Protein AF-A0A955PWS0-F1 (afdb_monomer_lite)

pLDDT: mean 87.64, std 6.73, range [55.34, 95.12]

Secondary structure (DSSP, 8-state):
-HHHHHHHHTT---HHHHHHHHHHHHHTTHHHHHHHHHHHHHHHHHHHTTTS---HHHHHHHHHHHHHHHTT-

Sequence (73 aa):
NQWITEKILAHAIEDEDVTRIIQLMQKQGSLSYSTARAREYVEAAALDLEPFPACMAKRSLSITACYMVNRDQ

Foldseek 3Di:
DVVVVVCVVVVNDDPVNVVVVVVVCVVVCVVVVVLVVLVVVLVVVLVVLVVPDDDPVSVVSNVVSVCVSPVPD

Structure (mmCIF, N/CA/C/O backbone):
data_AF-A0A955PWS0-F1
#
_entry.id   AF-A0A955PWS0-F1
#
loop_
_atom_site.group_PDB
_atom_site.id
_atom_site.type_symbol
_atom_site.label_atom_id
_atom_site.label_alt_id
_atom_site.label_comp_id
_atom_site.label_asym_id
_atom_site.label_entity_id
_atom_site.label_seq_id
_atom_site.pdbx_PDB_ins_code
_atom_site.Cartn_x
_atom_site.Cartn_y
_atom_site.Cartn_z
_atom_site.occupancy
_atom_site.B_iso_or_equiv
_atom_site.auth_seq_id
_atom_site.auth_comp_id
_atom_site.auth_asym_id
_atom_site.auth_atom_id
_atom_site.pdbx_PDB_model_num
ATOM 1 N N . ASN A 1 1 ? -18.424 -4.136 17.162 1.00 65.94 1 ASN A N 1
AT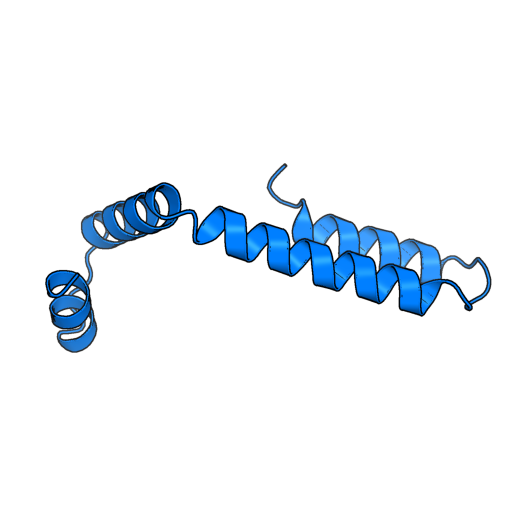OM 2 C CA . ASN A 1 1 ? -17.816 -3.025 17.931 1.00 65.94 1 ASN A CA 1
ATOM 3 C C . ASN A 1 1 ? -18.739 -1.814 17.872 1.00 65.94 1 ASN A C 1
ATOM 5 O O . ASN A 1 1 ? -18.481 -0.905 17.103 1.00 65.94 1 ASN A O 1
ATOM 9 N N . GLN A 1 2 ? -19.832 -1.827 18.638 1.00 79.75 2 GLN A N 1
ATOM 10 C CA . GLN A 1 2 ? -20.868 -0.783 18.590 1.00 79.75 2 GLN A CA 1
ATOM 11 C C . GLN A 1 2 ? -20.388 0.555 19.194 1.00 79.75 2 GLN A C 1
ATOM 13 O O . GLN A 1 2 ? -20.688 1.615 18.662 1.00 79.75 2 GLN A O 1
ATOM 18 N N . TRP A 1 3 ? -19.517 0.484 20.206 1.00 87.38 3 TRP A N 1
ATOM 19 C CA . TRP A 1 3 ? -18.950 1.646 20.901 1.00 87.38 3 TRP A CA 1
ATOM 20 C C . TRP A 1 3 ? -18.125 2.593 20.002 1.00 87.38 3 TRP A C 1
ATOM 22 O O . TRP A 1 3 ? -18.229 3.808 20.132 1.00 87.38 3 TRP A O 1
ATOM 32 N N . ILE A 1 4 ? -17.321 2.058 19.066 1.00 85.44 4 ILE A N 1
ATOM 33 C CA . ILE A 1 4 ? -16.528 2.871 18.120 1.00 85.44 4 ILE A CA 1
ATOM 34 C C . ILE A 1 4 ? -17.454 3.644 17.193 1.00 85.44 4 ILE A C 1
ATOM 36 O O . ILE A 1 4 ? -17.238 4.826 16.952 1.00 85.44 4 ILE A O 1
ATOM 40 N N . THR A 1 5 ? -18.490 2.982 16.678 1.00 86.00 5 THR A N 1
ATOM 41 C CA . THR A 1 5 ? -19.456 3.611 15.779 1.00 86.00 5 THR A CA 1
ATOM 42 C C . THR A 1 5 ? -20.174 4.761 16.480 1.00 86.00 5 THR A C 1
ATOM 44 O O . THR A 1 5 ? -20.293 5.835 15.902 1.00 86.00 5 THR A O 1
ATOM 47 N N . GLU A 1 6 ? -20.572 4.576 17.740 1.00 91.69 6 GLU A N 1
ATOM 48 C CA . GLU A 1 6 ? -21.188 5.627 18.559 1.00 91.69 6 GLU A CA 1
ATOM 49 C C . GLU A 1 6 ? -20.241 6.819 18.775 1.00 91.69 6 GLU A C 1
ATOM 51 O O . GLU A 1 6 ? -20.636 7.960 18.532 1.00 91.69 6 GLU A O 1
ATOM 56 N N . LYS A 1 7 ? -18.973 6.579 19.138 1.00 89.62 7 LYS A N 1
ATOM 57 C CA . LYS A 1 7 ? -17.985 7.659 19.323 1.00 89.62 7 LYS A CA 1
ATOM 58 C C . LYS A 1 7 ? -17.624 8.394 18.027 1.00 89.62 7 LYS A C 1
ATOM 60 O O . LYS A 1 7 ? -17.460 9.612 18.056 1.00 89.62 7 LYS A O 1
ATOM 65 N N . ILE A 1 8 ? -17.531 7.686 16.896 1.00 87.75 8 ILE A N 1
ATOM 66 C CA . ILE A 1 8 ? -17.294 8.298 15.575 1.00 87.75 8 ILE A CA 1
ATOM 67 C C . ILE A 1 8 ? -18.455 9.223 15.206 1.00 87.75 8 ILE A C 1
ATOM 69 O O . ILE A 1 8 ? -18.219 10.361 14.807 1.00 87.75 8 ILE A O 1
ATOM 73 N N . LEU A 1 9 ? -19.698 8.755 15.361 1.00 90.88 9 LEU A N 1
ATOM 74 C CA . LEU A 1 9 ? -20.893 9.547 15.051 1.00 90.88 9 LEU A CA 1
ATOM 75 C C . LEU A 1 9 ? -21.036 10.767 15.969 1.00 90.88 9 LEU A C 1
ATOM 77 O O . LEU A 1 9 ? -21.517 11.808 15.532 1.00 90.88 9 LEU A O 1
ATOM 81 N N . ALA A 1 10 ? -20.597 10.653 17.222 1.00 92.56 10 ALA A N 1
ATOM 82 C CA . ALA A 1 10 ? -20.589 11.752 18.181 1.00 92.56 10 ALA A CA 1
ATOM 83 C C . ALA A 1 10 ? -19.399 12.720 18.014 1.00 92.56 10 ALA A C 1
ATOM 85 O O . ALA A 1 10 ? -19.323 13.698 18.754 1.00 92.56 10 ALA A O 1
ATOM 86 N N . HIS A 1 11 ? -18.465 12.456 17.089 1.00 87.25 11 HIS A N 1
ATOM 87 C CA . HIS A 1 11 ? -17.201 13.194 16.950 1.00 87.25 11 HIS A CA 1
ATOM 88 C C . HIS A 1 11 ? -16.408 13.313 18.270 1.00 87.25 11 HIS A C 1
ATOM 90 O O . HIS A 1 11 ? -15.734 14.312 18.510 1.00 87.25 11 HIS A O 1
ATOM 96 N N . ALA A 1 12 ? -16.477 12.281 19.116 1.00 92.38 12 ALA A N 1
ATOM 97 C CA . ALA A 1 12 ? -15.933 12.262 20.478 1.00 92.38 12 ALA A CA 1
ATOM 98 C C . ALA A 1 12 ? -14.831 11.198 20.640 1.00 92.38 12 ALA A C 1
ATOM 100 O O . ALA A 1 12 ? -14.818 10.434 21.605 1.00 92.38 12 ALA A O 1
ATOM 101 N N . ILE A 1 13 ? -13.956 11.088 19.638 1.00 91.12 13 ILE A N 1
ATOM 102 C CA . ILE A 1 13 ? -12.802 10.183 19.667 1.00 91.12 13 ILE A CA 1
ATOM 103 C C . ILE A 1 13 ? -11.666 10.861 20.433 1.00 91.12 13 ILE A C 1
ATOM 105 O O . ILE A 1 13 ? -11.238 11.954 20.068 1.00 91.12 13 ILE A O 1
ATOM 109 N N . GLU A 1 14 ? -11.173 10.181 21.460 1.00 93.06 14 GLU A N 1
ATOM 110 C CA . GLU A 1 14 ? -10.040 10.598 22.286 1.00 93.06 14 GLU A CA 1
ATOM 111 C C . GLU A 1 14 ? -8.792 9.757 21.958 1.00 93.06 14 GLU A C 1
ATOM 113 O O . GLU A 1 14 ? -8.875 8.695 21.332 1.00 93.06 14 GLU A O 1
ATOM 118 N N . ASP A 1 15 ? -7.612 10.199 22.399 1.00 90.31 15 ASP A N 1
ATOM 119 C CA . ASP A 1 15 ? -6.331 9.540 22.086 1.00 90.31 15 ASP A CA 1
ATOM 120 C C . ASP A 1 15 ? -6.272 8.071 22.560 1.00 90.31 15 ASP A C 1
ATOM 122 O O . ASP A 1 15 ? -5.703 7.187 21.904 1.00 90.31 15 ASP A O 1
ATOM 126 N N . GLU A 1 16 ? -6.919 7.777 23.687 1.00 90.06 16 GLU A N 1
ATOM 127 C CA . GLU A 1 16 ? -7.048 6.424 24.235 1.00 90.06 16 GLU A CA 1
ATOM 128 C C . GLU A 1 16 ? -7.894 5.520 23.324 1.00 90.06 16 GLU A C 1
ATOM 130 O O . GLU A 1 16 ? -7.586 4.334 23.146 1.00 90.06 16 GLU A O 1
ATOM 135 N N . ASP A 1 17 ? -8.923 6.080 22.680 1.00 89.88 17 ASP A N 1
ATOM 136 C CA . ASP A 1 17 ? -9.757 5.355 21.724 1.00 89.88 17 ASP A CA 1
ATOM 137 C C . ASP A 1 17 ? -8.966 5.015 20.464 1.00 89.88 17 ASP A C 1
ATOM 139 O O . ASP A 1 17 ? -9.068 3.892 19.970 1.00 89.88 17 ASP A O 1
ATOM 143 N N . VAL A 1 18 ? -8.144 5.946 19.966 1.00 88.62 18 VAL A N 1
ATOM 144 C CA . VAL A 1 18 ? -7.256 5.713 18.814 1.00 88.62 18 VAL A CA 1
ATOM 145 C C . VAL A 1 18 ? -6.299 4.564 19.116 1.00 88.62 18 VAL A C 1
ATOM 147 O O . VAL A 1 18 ? -6.177 3.627 18.322 1.00 88.62 18 VAL A O 1
ATOM 150 N N . THR A 1 19 ? -5.687 4.572 20.301 1.00 89.44 19 THR A N 1
ATOM 151 C CA . THR A 1 19 ? -4.801 3.491 20.755 1.00 89.44 19 THR A CA 1
ATOM 152 C C . THR A 1 19 ? -5.534 2.147 20.779 1.00 89.44 19 THR A C 1
ATOM 154 O O . THR A 1 19 ? -5.034 1.138 20.270 1.00 89.44 19 THR A O 1
A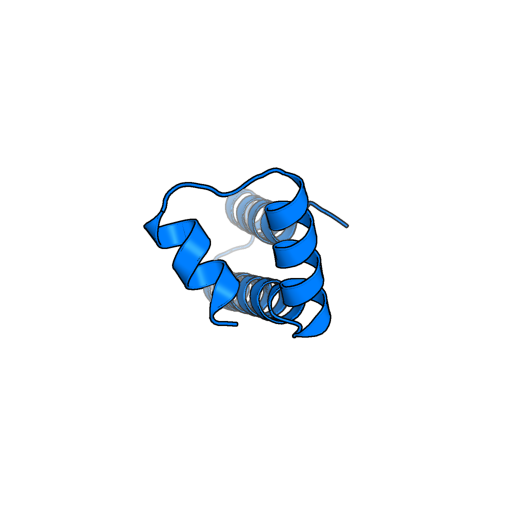TOM 157 N N . ARG A 1 20 ? -6.763 2.124 21.304 1.00 88.75 20 ARG A N 1
ATOM 158 C CA . ARG A 1 20 ? -7.60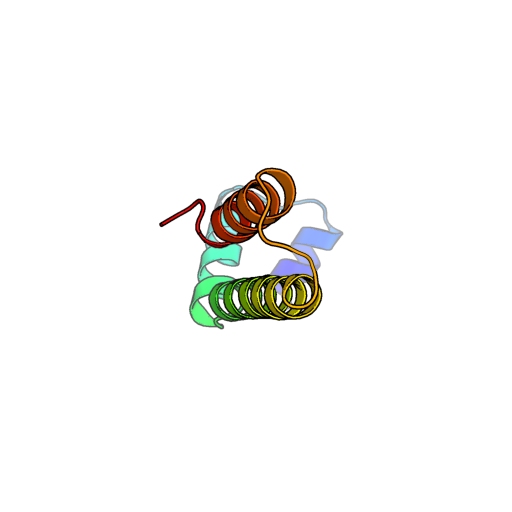2 0.920 21.360 1.00 88.75 20 ARG A CA 1
ATOM 159 C C . ARG A 1 20 ? -8.053 0.445 19.976 1.00 88.75 20 ARG A C 1
ATOM 161 O O . ARG A 1 20 ? -8.116 -0.764 19.742 1.00 88.75 20 ARG A O 1
ATOM 168 N N . ILE A 1 21 ? -8.340 1.358 19.049 1.00 87.06 21 ILE A N 1
ATOM 169 C CA . ILE A 1 21 ? -8.656 1.048 17.647 1.00 87.06 21 ILE A CA 1
ATOM 170 C C . ILE A 1 21 ? -7.453 0.377 16.979 1.00 87.06 21 ILE A C 1
ATOM 172 O O . ILE A 1 21 ? -7.613 -0.686 16.379 1.00 87.06 21 ILE A O 1
ATOM 176 N N . ILE A 1 22 ? -6.250 0.930 17.144 1.00 85.81 22 ILE A N 1
ATOM 177 C CA . ILE A 1 22 ? -5.014 0.360 16.587 1.00 85.81 22 ILE A CA 1
ATOM 178 C C . ILE A 1 22 ? -4.789 -1.063 17.116 1.00 85.81 22 ILE A C 1
ATOM 180 O O . ILE A 1 22 ? -4.551 -1.981 16.329 1.00 85.81 22 ILE A O 1
ATOM 184 N N . GLN A 1 23 ? -4.950 -1.290 18.422 1.00 86.81 23 GLN A N 1
ATOM 185 C CA . GLN A 1 23 ? -4.840 -2.630 19.016 1.00 86.81 23 GLN A CA 1
ATOM 186 C C . GLN A 1 23 ? -5.883 -3.610 18.455 1.00 86.81 23 GLN A C 1
ATOM 188 O O . GLN A 1 23 ? -5.575 -4.775 18.192 1.00 86.81 23 GLN A O 1
ATOM 193 N N . LEU A 1 24 ? -7.122 -3.158 18.236 1.00 86.00 24 LEU A N 1
ATOM 194 C CA . LEU A 1 24 ? -8.168 -3.974 17.614 1.00 86.00 24 LEU A CA 1
ATOM 195 C C . LEU A 1 24 ? -7.840 -4.321 16.157 1.00 86.00 24 LEU A C 1
ATOM 197 O O . LEU A 1 24 ? -8.110 -5.453 15.745 1.00 86.00 24 LEU A O 1
ATOM 201 N N . MET A 1 25 ? -7.264 -3.386 15.398 1.00 84.38 25 MET A N 1
ATOM 202 C CA . MET A 1 25 ? -6.812 -3.607 14.019 1.00 84.38 25 MET A CA 1
ATOM 203 C C . MET A 1 25 ? -5.630 -4.580 13.954 1.00 84.38 25 MET A C 1
ATOM 205 O O . MET A 1 25 ? -5.579 -5.414 13.051 1.00 84.38 25 MET A O 1
ATOM 209 N N . GLN A 1 26 ? -4.710 -4.518 14.921 1.00 82.25 26 GLN A N 1
ATOM 210 C CA . GLN A 1 26 ? -3.622 -5.489 15.070 1.00 82.25 26 GLN A CA 1
ATOM 211 C C . GLN A 1 26 ? -4.167 -6.884 15.399 1.00 82.25 26 GLN A C 1
ATOM 213 O O . GLN A 1 26 ? -3.842 -7.848 14.711 1.00 82.25 26 GLN A O 1
ATOM 218 N N . LYS A 1 27 ? -5.059 -6.996 16.395 1.00 82.56 27 LYS A N 1
ATOM 219 C CA . LYS A 1 27 ? -5.647 -8.276 16.830 1.00 82.56 27 LYS A CA 1
ATOM 220 C C . LYS A 1 27 ? -6.449 -8.971 15.730 1.00 82.56 27 LYS A C 1
ATOM 222 O O . LYS A 1 27 ? -6.433 -10.193 15.643 1.00 82.56 27 LYS A O 1
ATOM 227 N N . GLN A 1 28 ? -7.173 -8.205 14.919 1.00 81.19 28 GLN A N 1
ATOM 228 C CA . GLN A 1 28 ? -7.960 -8.737 13.801 1.00 81.19 28 GLN A CA 1
ATOM 229 C C . GLN A 1 28 ? -7.131 -8.933 12.524 1.00 81.19 28 GLN A C 1
ATOM 231 O O . GLN A 1 28 ? -7.658 -9.422 11.530 1.00 81.19 28 GLN A O 1
ATOM 236 N N . GLY A 1 29 ? -5.850 -8.550 12.527 1.00 83.25 29 GLY A N 1
ATOM 237 C CA . GLY A 1 29 ? -4.968 -8.676 11.368 1.00 83.25 29 GLY A CA 1
ATOM 238 C C . GLY A 1 29 ? -5.263 -7.687 10.237 1.00 83.25 29 GLY A C 1
ATOM 239 O O . GLY A 1 29 ? -4.698 -7.827 9.157 1.00 83.25 29 GLY A O 1
ATOM 240 N N . SER A 1 30 ? -6.107 -6.672 10.449 1.00 81.94 30 SER A N 1
ATOM 241 C CA . SER A 1 30 ? -6.483 -5.695 9.415 1.00 81.94 30 SER A CA 1
ATOM 242 C C . SER A 1 30 ? -5.278 -4.901 8.896 1.00 81.94 30 SER A C 1
ATOM 244 O O . SER A 1 30 ? -5.218 -4.584 7.708 1.00 81.94 30 SER A O 1
ATOM 246 N N . LEU A 1 31 ? -4.295 -4.622 9.762 1.00 78.88 31 LEU A N 1
ATOM 247 C CA . LEU A 1 31 ? -3.034 -3.993 9.357 1.00 78.88 31 LEU A CA 1
ATOM 248 C C . LEU A 1 31 ? -2.206 -4.937 8.484 1.00 78.88 31 LEU A C 1
ATOM 250 O O . LEU A 1 31 ? -1.841 -4.570 7.375 1.00 78.88 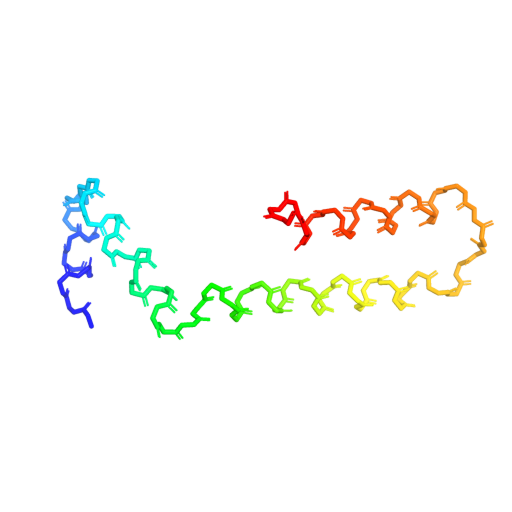31 LEU A O 1
ATOM 254 N N . SER A 1 32 ? -1.993 -6.178 8.933 1.00 82.81 32 SER A N 1
ATOM 255 C CA . SER A 1 32 ? -1.259 -7.193 8.169 1.00 82.81 32 SER A CA 1
ATOM 256 C C . SER A 1 32 ? -1.895 -7.461 6.804 1.00 82.81 32 SER A C 1
ATOM 258 O O . SER A 1 32 ? -1.187 -7.537 5.804 1.00 82.81 32 SER A O 1
ATOM 260 N N . TYR A 1 33 ? -3.226 -7.542 6.750 1.00 85.50 33 TYR A N 1
ATOM 261 C CA . TYR A 1 33 ? -3.985 -7.688 5.511 1.00 85.50 33 TYR A CA 1
ATOM 262 C C . TYR A 1 33 ? -3.776 -6.497 4.570 1.00 85.50 33 TYR A C 1
ATOM 264 O O . TYR A 1 33 ? -3.455 -6.688 3.400 1.00 85.50 33 TYR A O 1
ATOM 272 N N . SER A 1 34 ? -3.907 -5.269 5.078 1.00 86.88 34 SER A N 1
ATOM 273 C CA . SER A 1 34 ? -3.717 -4.053 4.275 1.00 86.88 34 SER A CA 1
ATOM 274 C C . SER A 1 34 ? -2.290 -3.950 3.723 1.00 86.88 34 SER A C 1
ATOM 276 O O . SER A 1 34 ? -2.106 -3.637 2.548 1.00 86.88 34 SER A O 1
ATOM 278 N N . THR A 1 35 ? -1.281 -4.288 4.531 1.00 85.56 35 THR A N 1
ATOM 279 C CA . THR A 1 35 ? 0.124 -4.325 4.099 1.00 85.56 35 THR A CA 1
ATOM 280 C C . THR A 1 35 ? 0.367 -5.402 3.044 1.00 85.56 35 THR A C 1
ATOM 282 O O . THR A 1 35 ? 1.031 -5.134 2.044 1.00 85.56 35 THR A O 1
ATOM 285 N N . ALA A 1 36 ? -0.187 -6.606 3.220 1.00 88.94 36 ALA A N 1
ATOM 286 C CA . ALA A 1 36 ? -0.088 -7.672 2.223 1.00 88.94 36 ALA A CA 1
ATOM 287 C C . ALA A 1 36 ? -0.721 -7.238 0.893 1.00 88.94 36 ALA A C 1
ATOM 289 O O . ALA A 1 36 ? -0.085 -7.327 -0.154 1.00 88.94 36 ALA A O 1
ATOM 290 N N . ARG A 1 37 ? -1.917 -6.641 0.948 1.00 92.94 37 ARG A N 1
ATOM 291 C CA . ARG A 1 37 ? -2.602 -6.098 -0.228 1.00 92.94 37 ARG A CA 1
ATOM 292 C C . ARG A 1 37 ? -1.795 -5.031 -0.957 1.00 92.94 37 ARG A C 1
ATOM 294 O O . ARG A 1 37 ? -1.795 -5.016 -2.185 1.00 92.94 37 ARG A O 1
ATOM 301 N N . ALA A 1 38 ? -1.134 -4.139 -0.222 1.00 89.56 38 ALA A N 1
ATOM 302 C CA . ALA A 1 38 ? -0.274 -3.112 -0.802 1.00 89.56 38 ALA A CA 1
ATOM 303 C C . ALA A 1 38 ? 0.933 -3.725 -1.533 1.00 89.56 38 ALA A C 1
ATOM 305 O O . ALA A 1 38 ? 1.270 -3.281 -2.630 1.00 89.56 38 ALA A O 1
ATOM 306 N N . ARG A 1 39 ? 1.540 -4.777 -0.966 1.00 90.31 39 ARG A N 1
ATOM 307 C CA . ARG A 1 39 ? 2.641 -5.518 -1.604 1.00 90.31 39 ARG A CA 1
ATOM 308 C C . ARG A 1 39 ? 2.210 -6.178 -2.907 1.00 90.31 39 ARG A C 1
ATOM 310 O O . ARG A 1 39 ? 2.897 -6.011 -3.906 1.00 90.31 39 ARG A O 1
ATOM 317 N N . GLU A 1 40 ? 1.041 -6.811 -2.929 1.00 93.88 40 GLU A N 1
ATOM 318 C CA . GLU A 1 40 ? 0.510 -7.432 -4.148 1.00 93.88 40 GLU A CA 1
ATOM 319 C C . GLU A 1 40 ? 0.340 -6.427 -5.302 1.00 93.88 40 GLU A C 1
ATOM 321 O O . GLU A 1 40 ? 0.607 -6.757 -6.455 1.00 93.88 40 GLU A O 1
ATOM 326 N N . TYR A 1 41 ? -0.058 -5.180 -5.019 1.00 92.25 41 TYR A N 1
ATOM 327 C CA . TYR A 1 41 ? -0.134 -4.140 -6.055 1.00 92.25 41 TYR A CA 1
ATOM 328 C C . TYR A 1 41 ? 1.244 -3.731 -6.589 1.00 92.25 41 TYR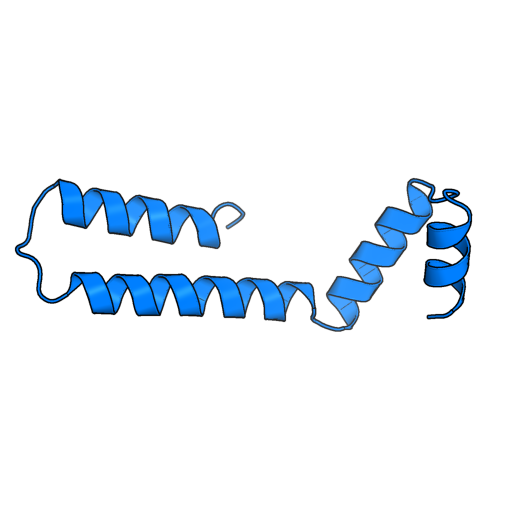 A C 1
ATOM 330 O O . TYR A 1 41 ? 1.390 -3.491 -7.787 1.00 92.25 41 TYR A O 1
ATOM 338 N N . VAL A 1 42 ? 2.259 -3.658 -5.723 1.00 91.12 42 VAL A N 1
ATOM 339 C CA . VAL A 1 42 ? 3.638 -3.360 -6.140 1.00 91.12 42 VAL A CA 1
ATOM 340 C C . VAL A 1 42 ? 4.222 -4.501 -6.969 1.00 91.12 42 VAL A C 1
ATOM 342 O O . VAL A 1 42 ? 4.888 -4.241 -7.969 1.00 91.12 42 VAL A O 1
ATOM 345 N N . GLU A 1 43 ? 3.949 -5.751 -6.598 1.00 91.50 43 GLU A N 1
ATOM 346 C CA . GLU A 1 43 ? 4.359 -6.933 -7.362 1.00 91.50 43 GLU A CA 1
ATOM 347 C C . GLU A 1 43 ? 3.705 -6.960 -8.747 1.00 91.50 43 GLU A C 1
ATOM 349 O O . GLU A 1 43 ? 4.400 -7.146 -9.745 1.00 91.50 43 GLU A O 1
ATOM 354 N N . ALA A 1 44 ? 2.400 -6.683 -8.834 1.00 93.00 44 ALA A N 1
ATOM 355 C CA . ALA A 1 44 ? 1.702 -6.561 -10.112 1.00 93.00 44 ALA A CA 1
ATOM 356 C C . ALA A 1 44 ? 2.302 -5.447 -10.989 1.00 93.00 44 ALA A C 1
ATOM 358 O O . ALA A 1 44 ? 2.639 -5.685 -12.146 1.00 93.00 44 ALA A O 1
ATOM 359 N N . ALA A 1 45 ? 2.546 -4.262 -10.421 1.00 90.38 45 ALA A N 1
ATOM 360 C CA . ALA A 1 45 ? 3.183 -3.163 -11.147 1.00 90.38 45 ALA A CA 1
ATOM 361 C C . ALA A 1 45 ? 4.618 -3.502 -11.602 1.00 90.38 45 ALA A C 1
ATOM 363 O O . ALA A 1 45 ? 5.079 -3.017 -12.635 1.00 90.38 45 ALA A O 1
ATOM 364 N N . ALA A 1 46 ? 5.345 -4.336 -10.851 1.00 89.62 46 ALA A N 1
ATOM 365 C CA . ALA A 1 46 ? 6.665 -4.812 -11.252 1.00 89.62 46 ALA A CA 1
ATOM 366 C C . ALA A 1 46 ? 6.593 -5.763 -12.459 1.00 89.62 46 ALA A C 1
ATOM 368 O O . ALA A 1 46 ? 7.450 -5.669 -13.341 1.00 89.62 46 ALA A O 1
ATOM 369 N N . LEU A 1 47 ? 5.569 -6.623 -12.525 1.00 92.94 47 LEU A N 1
ATOM 370 C CA . LEU A 1 47 ? 5.290 -7.465 -13.694 1.00 92.94 47 LEU A CA 1
ATOM 371 C C . LEU A 1 47 ? 4.921 -6.615 -14.917 1.00 92.94 47 LEU A C 1
ATOM 373 O O . LEU A 1 47 ? 5.459 -6.839 -15.998 1.00 92.94 47 LEU A O 1
ATOM 377 N N . ASP A 1 48 ? 4.105 -5.573 -14.741 1.00 92.62 48 ASP A N 1
ATOM 378 C CA . ASP A 1 48 ? 3.752 -4.639 -15.822 1.00 92.62 48 ASP A CA 1
ATOM 379 C C . ASP A 1 48 ? 4.977 -3.892 -16.377 1.00 92.62 48 ASP A C 1
ATOM 381 O O . ASP A 1 48 ? 5.021 -3.519 -17.552 1.00 92.62 48 ASP A O 1
ATOM 385 N N . LEU A 1 49 ? 6.004 -3.683 -15.546 1.00 89.38 49 LEU A N 1
ATOM 386 C CA . LEU A 1 49 ? 7.266 -3.073 -15.955 1.00 89.38 49 LEU A CA 1
ATOM 387 C C . LEU A 1 49 ? 8.226 -4.055 -16.646 1.00 89.38 49 LEU A C 1
ATOM 389 O O . LEU A 1 49 ? 9.201 -3.604 -17.259 1.00 89.38 49 LEU A O 1
ATOM 393 N N . GLU A 1 50 ? 8.005 -5.371 -16.568 1.00 92.69 50 GLU A N 1
ATOM 394 C CA . GLU A 1 50 ? 8.897 -6.397 -17.126 1.00 92.69 50 GLU A CA 1
ATOM 395 C C . GLU A 1 50 ? 9.203 -6.185 -18.623 1.00 92.69 50 GLU A C 1
ATOM 397 O O . GLU A 1 50 ? 10.393 -6.146 -18.956 1.00 92.69 50 GLU A O 1
ATOM 402 N N . PRO A 1 51 ? 8.218 -5.910 -19.506 1.00 94.88 51 PRO A N 1
ATOM 403 C CA . PRO A 1 51 ? 8.453 -5.787 -20.948 1.00 94.88 51 PRO A CA 1
ATOM 404 C C . PRO A 1 51 ? 9.311 -4.579 -21.351 1.00 94.88 51 PRO A C 1
ATOM 406 O O . PRO A 1 51 ? 9.840 -4.530 -22.462 1.00 94.88 51 PRO A O 1
ATOM 409 N N . PHE A 1 52 ? 9.448 -3.578 -20.475 1.00 92.56 52 PHE A N 1
ATOM 410 C CA . PHE A 1 52 ? 10.212 -2.368 -20.772 1.00 92.56 52 PHE A CA 1
ATOM 411 C C . PHE A 1 52 ? 11.728 -2.619 -20.692 1.00 92.56 52 PHE A C 1
ATOM 413 O O . PHE A 1 52 ? 12.196 -3.353 -19.812 1.00 92.56 52 PHE A O 1
ATOM 420 N N . PRO A 1 53 ? 12.535 -1.969 -21.549 1.00 93.25 53 PRO A N 1
ATOM 421 C CA . PRO A 1 53 ? 13.984 -2.130 -21.529 1.00 93.25 53 PRO A CA 1
ATOM 422 C C . PRO A 1 53 ? 14.587 -1.693 -20.190 1.00 93.25 53 PRO A C 1
ATOM 424 O O . PRO A 1 53 ? 14.081 -0.797 -19.509 1.00 93.25 53 PRO A O 1
ATOM 427 N N . ALA A 1 54 ? 15.707 -2.315 -19.819 1.00 92.50 54 ALA A N 1
ATOM 428 C CA . ALA A 1 54 ? 16.454 -1.927 -18.632 1.00 92.50 54 ALA A CA 1
ATOM 429 C C . ALA A 1 54 ? 17.000 -0.500 -18.799 1.00 92.50 54 ALA A C 1
ATOM 431 O O . ALA A 1 54 ? 17.864 -0.236 -19.632 1.00 92.50 54 ALA A O 1
ATOM 432 N N . CYS A 1 55 ? 16.489 0.428 -17.996 1.00 94.19 55 CYS A N 1
ATOM 433 C CA . CYS A 1 55 ? 16.911 1.822 -17.992 1.00 94.19 55 CYS A CA 1
ATOM 434 C C . CYS A 1 55 ? 16.849 2.397 -16.573 1.00 94.19 55 CYS A C 1
ATOM 436 O O . CYS A 1 55 ? 16.262 1.803 -15.662 1.00 94.19 55 CYS A O 1
ATOM 438 N N . MET A 1 56 ? 17.441 3.579 -16.383 1.00 95.12 56 MET A N 1
ATOM 439 C CA . MET A 1 56 ? 17.419 4.252 -15.081 1.00 95.12 56 MET A CA 1
ATOM 440 C C . MET A 1 56 ? 15.993 4.530 -14.597 1.00 95.12 56 MET A C 1
ATOM 442 O O . MET A 1 56 ? 15.719 4.344 -13.419 1.00 95.12 56 MET A O 1
ATOM 446 N N . ALA A 1 57 ? 15.070 4.894 -15.492 1.00 93.62 57 ALA A N 1
ATOM 447 C CA . ALA A 1 57 ? 13.680 5.154 -15.124 1.00 93.62 57 ALA A CA 1
ATOM 448 C C . ALA A 1 57 ? 12.977 3.899 -14.577 1.00 93.62 57 ALA A C 1
ATOM 450 O O . ALA A 1 57 ? 12.384 3.959 -13.501 1.00 93.62 57 ALA A O 1
ATOM 451 N N . LYS A 1 58 ? 13.114 2.748 -15.256 1.00 92.06 58 LYS A N 1
ATOM 452 C CA . LYS A 1 58 ? 12.571 1.456 -14.794 1.00 92.06 58 LYS A CA 1
ATOM 453 C C . LYS A 1 58 ? 13.123 1.085 -13.416 1.00 92.06 58 LYS A C 1
ATOM 455 O O . LYS A 1 58 ? 12.362 0.729 -12.522 1.00 92.06 58 LYS A O 1
ATOM 460 N N . ARG A 1 59 ? 14.436 1.245 -13.215 1.00 91.88 59 ARG A N 1
ATOM 461 C CA . ARG A 1 59 ? 15.086 0.984 -11.922 1.00 91.88 59 ARG A CA 1
ATOM 462 C C . ARG A 1 59 ? 14.573 1.911 -10.818 1.00 91.88 59 ARG A C 1
ATOM 464 O O . ARG A 1 59 ? 14.275 1.433 -9.727 1.00 91.88 59 ARG A O 1
ATOM 471 N N . SER A 1 60 ? 14.463 3.210 -11.088 1.00 93.25 60 SER A N 1
ATOM 472 C CA . SER A 1 60 ? 13.957 4.183 -10.116 1.00 93.25 60 SER A CA 1
ATOM 473 C C . SER A 1 60 ? 12.514 3.886 -9.716 1.00 93.25 60 SER A C 1
ATOM 475 O O . SER A 1 60 ? 12.215 3.890 -8.527 1.00 93.25 60 SER A O 1
ATOM 477 N N . LEU A 1 61 ? 11.645 3.548 -10.676 1.00 91.12 61 LEU A N 1
ATOM 478 C CA . LEU A 1 61 ? 10.256 3.168 -10.402 1.00 91.12 61 LEU A CA 1
ATOM 479 C C . LEU A 1 61 ? 10.168 1.936 -9.494 1.00 91.12 61 LEU A C 1
ATOM 481 O O . LEU A 1 61 ? 9.441 1.972 -8.503 1.00 91.12 61 LEU A O 1
ATOM 485 N N . SER A 1 62 ? 10.951 0.885 -9.763 1.00 89.88 62 SER A N 1
ATOM 486 C CA . SER A 1 62 ? 10.997 -0.297 -8.890 1.00 89.88 62 SER A CA 1
ATOM 487 C C . SER A 1 62 ? 11.473 0.033 -7.472 1.00 89.88 62 SER A C 1
ATOM 489 O O . SER A 1 62 ? 10.893 -0.458 -6.506 1.00 89.88 62 SER A O 1
ATOM 491 N N . ILE A 1 63 ? 12.501 0.878 -7.326 1.00 90.38 63 ILE A N 1
ATOM 492 C CA . ILE A 1 63 ? 13.012 1.291 -6.008 1.00 90.38 63 ILE A CA 1
ATOM 493 C C . ILE A 1 63 ? 11.945 2.076 -5.242 1.00 90.38 63 ILE A C 1
ATOM 495 O O . ILE A 1 63 ? 11.669 1.765 -4.085 1.00 90.38 63 ILE A O 1
ATOM 499 N N . THR A 1 64 ? 11.325 3.071 -5.880 1.00 90.69 64 THR A N 1
ATOM 500 C CA . THR A 1 64 ? 10.294 3.897 -5.246 1.00 90.69 64 THR A CA 1
ATOM 501 C C . THR A 1 64 ? 9.087 3.057 -4.842 1.00 90.69 64 THR A C 1
ATOM 503 O O . THR A 1 64 ? 8.636 3.173 -3.706 1.00 90.69 64 THR A O 1
ATOM 506 N N . ALA A 1 65 ? 8.594 2.177 -5.717 1.00 88.00 65 ALA A N 1
ATOM 507 C CA . ALA A 1 65 ? 7.452 1.319 -5.411 1.00 88.00 65 ALA A CA 1
ATOM 508 C C . ALA A 1 65 ? 7.745 0.365 -4.238 1.00 88.00 65 ALA A C 1
ATOM 510 O O . ALA A 1 65 ? 6.930 0.242 -3.326 1.00 88.00 65 ALA A O 1
ATOM 511 N N . CYS A 1 66 ? 8.937 -0.242 -4.209 1.00 87.06 66 CYS A N 1
ATOM 512 C CA . CYS A 1 66 ? 9.367 -1.116 -3.116 1.00 87.06 66 CYS A CA 1
ATOM 513 C C . CYS A 1 66 ? 9.516 -0.358 -1.784 1.00 87.06 66 CYS A C 1
ATOM 515 O O . CYS A 1 66 ? 9.109 -0.855 -0.734 1.00 87.06 66 CYS A O 1
ATOM 517 N N . TYR A 1 67 ? 10.039 0.871 -1.819 1.00 87.94 67 TYR A N 1
ATOM 518 C CA . TYR A 1 67 ? 10.153 1.715 -0.629 1.00 87.94 67 TYR A CA 1
ATOM 519 C C . TYR A 1 67 ? 8.784 2.030 -0.007 1.00 87.94 67 TYR A C 1
ATOM 521 O O . TYR A 1 67 ? 8.642 1.963 1.210 1.00 87.94 67 TYR A O 1
ATOM 529 N N . MET A 1 68 ? 7.753 2.306 -0.815 1.00 84.56 68 MET A N 1
ATOM 530 C CA . MET A 1 68 ? 6.422 2.676 -0.304 1.00 84.56 68 MET A CA 1
ATOM 531 C C . MET A 1 68 ? 5.743 1.577 0.524 1.00 84.56 68 MET A C 1
ATOM 533 O O . MET A 1 68 ? 4.924 1.892 1.383 1.00 84.56 68 MET A O 1
ATOM 537 N N . VAL A 1 69 ? 6.087 0.305 0.301 1.00 85.00 69 VAL A N 1
ATOM 538 C CA . VAL A 1 69 ? 5.505 -0.842 1.027 1.00 85.00 69 VAL A CA 1
ATOM 539 C C . VAL A 1 69 ? 6.392 -1.382 2.150 1.00 85.00 69 VAL A C 1
ATOM 541 O O . VAL A 1 69 ? 5.928 -2.198 2.946 1.00 85.00 69 VAL A O 1
ATOM 544 N N . ASN A 1 70 ? 7.644 -0.923 2.229 1.00 83.31 70 ASN A N 1
ATOM 545 C CA . ASN A 1 70 ? 8.631 -1.360 3.222 1.00 83.31 70 ASN A CA 1
ATOM 546 C C . ASN A 1 70 ? 9.191 -0.204 4.069 1.00 83.31 70 ASN A C 1
ATOM 548 O O . ASN A 1 70 ? 10.154 -0.407 4.790 1.00 83.31 70 ASN A O 1
ATOM 552 N N . ARG A 1 71 ? 8.608 1.000 3.996 1.00 76.19 71 ARG A N 1
ATOM 553 C CA . ARG A 1 71 ? 9.100 2.212 4.676 1.00 76.19 71 ARG A CA 1
ATOM 554 C C . ARG A 1 71 ? 9.314 2.052 6.188 1.00 76.19 71 ARG A C 1
ATOM 556 O O . ARG A 1 71 ? 10.178 2.728 6.736 1.00 76.19 71 ARG A O 1
ATOM 563 N N . ASP A 1 72 ? 8.524 1.188 6.819 1.00 64.81 72 ASP A N 1
ATOM 564 C CA . ASP A 1 72 ? 8.537 0.949 8.265 1.00 64.81 72 ASP A CA 1
ATOM 565 C C . ASP A 1 72 ? 9.316 -0.327 8.667 1.00 64.81 72 ASP A C 1
ATOM 567 O O . ASP A 1 72 ? 9.267 -0.723 9.833 1.00 64.81 72 ASP A O 1
ATOM 571 N N . GLN A 1 73 ? 9.997 -0.992 7.718 1.00 55.34 73 GLN A N 1
ATOM 572 C CA . GLN A 1 73 ? 11.001 -2.034 7.995 1.00 55.34 73 GLN A CA 1
ATOM 573 C C . GLN A 1 73 ? 12.384 -1.412 8.187 1.00 55.34 73 GLN A C 1
ATOM 575 O O . GLN A 1 73 ? 13.103 -1.903 9.084 1.00 55.34 73 GLN A O 1
#

Radius 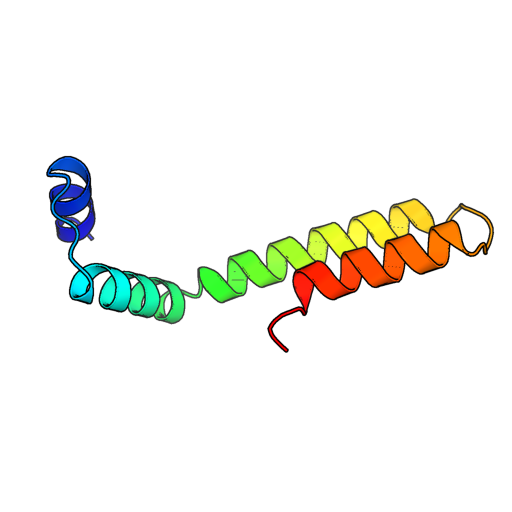of gyration: 18.52 Å; chains: 1; bounding box: 39×22×46 Å